Protein AF-A0A349CTA9-F1 (afdb_monomer_lite)

pLDDT: mean 95.77, std 2.03, range [88.12, 98.44]

Foldseek 3Di:
DLVVCVVPQWDWDDDDNDIFTKGKDLDLPCLVVVLVVLCVVPNDDPVSCVCSDPVNSSSDIDIGTD

Sequence (66 aa):
WYKGVARHFEGFLRWGSTTREVTYTLDSSQDAAIDAAYFAKYGTGSPSQAITSPAAKQTTLRVVPR

Radius of gyration: 13.26 Å; chains: 1; bounding box: 28×24×27 Å

Secondary structure (DSSP, 8-state):
-HHHHTTTSEEEEEETTEEEEEEEEE-GGGHHHHHHHHHHHH-SSHHHHHHTSHHHHTT-EEEEE-

Structure (mmCIF, N/CA/C/O backbone):
data_AF-A0A349CTA9-F1
#
_entry.id   AF-A0A349CTA9-F1
#
loop_
_atom_site.group_PDB
_atom_site.id
_atom_site.type_symbol
_atom_site.label_atom_id
_atom_site.label_alt_id
_atom_site.label_comp_id
_atom_site.label_asym_id
_atom_site.label_entity_id
_atom_site.label_seq_id
_atom_site.pdbx_PDB_ins_code
_atom_site.Cartn_x
_atom_site.Cartn_y
_atom_site.Cartn_z
_atom_site.occupancy
_atom_site.B_iso_or_equiv
_atom_site.auth_seq_id
_atom_site.auth_comp_id
_atom_site.auth_asym_id
_atom_site.auth_atom_id
_atom_site.pdbx_PDB_model_num
ATOM 1 N N . TRP A 1 1 ? 5.697 3.783 9.969 1.00 88.12 1 TRP A N 1
ATOM 2 C CA . TRP A 1 1 ? 4.635 2.806 10.280 1.00 88.12 1 TRP A CA 1
ATOM 3 C C . TRP A 1 1 ? 5.017 1.384 9.864 1.00 88.12 1 TRP A C 1
ATOM 5 O O . TRP A 1 1 ? 5.114 0.554 10.756 1.00 88.12 1 TRP A O 1
ATOM 15 N N . TYR A 1 2 ? 5.347 1.118 8.588 1.00 90.69 2 TYR A N 1
ATOM 16 C CA . TYR A 1 2 ? 5.700 -0.226 8.076 1.00 90.69 2 TYR A CA 1
ATOM 17 C C . TYR A 1 2 ? 6.648 -1.040 8.976 1.00 90.69 2 TYR A C 1
ATOM 19 O O . TYR A 1 2 ? 6.311 -2.149 9.358 1.00 90.69 2 TYR A O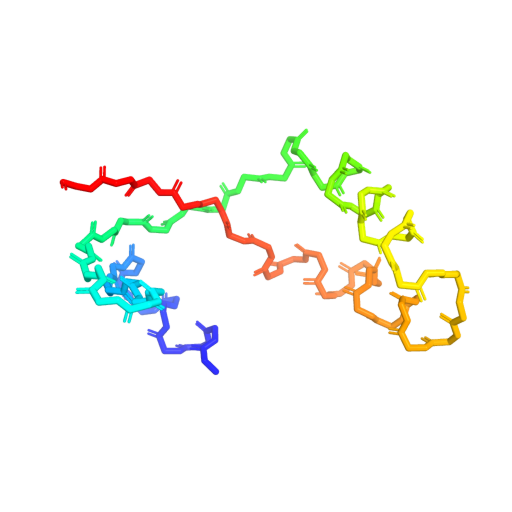 1
ATOM 27 N N . LYS A 1 3 ? 7.786 -0.471 9.411 1.00 92.25 3 LYS A N 1
ATOM 28 C CA . LYS A 1 3 ? 8.738 -1.155 10.317 1.00 92.25 3 LYS A CA 1
ATOM 29 C C . LYS A 1 3 ? 8.113 -1.656 11.630 1.00 92.25 3 LYS A C 1
ATOM 31 O O . LYS A 1 3 ? 8.621 -2.604 12.212 1.00 92.25 3 LYS A O 1
ATOM 36 N N . GLY A 1 4 ? 7.066 -0.993 12.120 1.00 92.38 4 GLY A N 1
ATOM 37 C CA . GLY A 1 4 ? 6.310 -1.431 13.294 1.00 92.38 4 GLY A CA 1
ATOM 38 C C . GLY A 1 4 ? 5.377 -2.592 12.962 1.00 92.38 4 GLY A C 1
ATOM 39 O O . GLY A 1 4 ? 5.397 -3.595 13.664 1.00 92.38 4 GLY A O 1
ATOM 40 N N . VAL A 1 5 ? 4.633 -2.490 11.855 1.00 93.06 5 VAL A N 1
ATOM 41 C CA . VAL A 1 5 ? 3.761 -3.570 11.360 1.00 93.06 5 VAL A CA 1
ATOM 42 C C . VAL A 1 5 ? 4.553 -4.825 11.034 1.00 93.06 5 VAL A C 1
ATOM 44 O O . VAL A 1 5 ? 4.158 -5.902 11.450 1.00 93.06 5 VAL A O 1
ATOM 47 N N . ALA A 1 6 ? 5.706 -4.696 10.379 1.00 93.75 6 ALA A N 1
ATOM 48 C CA . ALA A 1 6 ? 6.544 -5.818 9.960 1.00 93.75 6 ALA A CA 1
ATOM 49 C C . ALA A 1 6 ? 7.067 -6.691 11.121 1.00 93.75 6 ALA A C 1
ATOM 51 O O . ALA A 1 6 ? 7.649 -7.741 10.873 1.00 93.75 6 ALA A O 1
ATOM 52 N N . ARG A 1 7 ? 6.877 -6.278 12.384 1.00 94.25 7 ARG A N 1
ATOM 53 C CA . ARG A 1 7 ? 7.202 -7.100 13.561 1.00 94.25 7 ARG A CA 1
ATOM 54 C C . ARG A 1 7 ? 6.173 -8.196 13.828 1.00 94.25 7 ARG A C 1
ATOM 56 O O . ARG A 1 7 ? 6.550 -9.246 14.331 1.00 94.25 7 ARG A O 1
ATOM 63 N N . HIS A 1 8 ? 4.899 -7.938 13.529 1.00 94.50 8 HIS A N 1
ATOM 64 C CA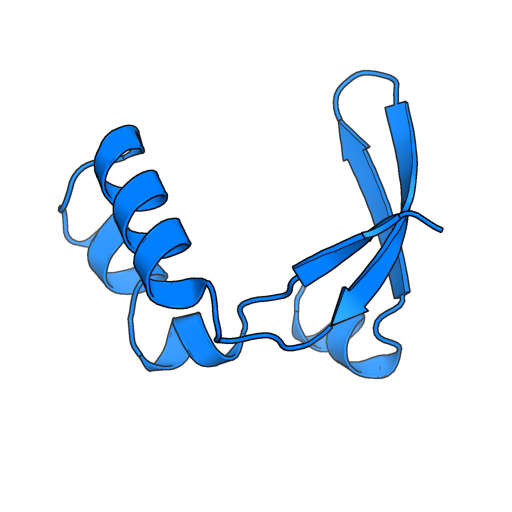 . HIS A 1 8 ? 3.785 -8.813 13.918 1.00 94.50 8 HIS A CA 1
ATOM 65 C C . HIS A 1 8 ? 2.780 -9.072 12.796 1.00 94.50 8 HIS A C 1
ATOM 67 O O . HIS A 1 8 ? 2.027 -10.027 12.878 1.00 94.50 8 HIS A O 1
ATOM 73 N N . PHE A 1 9 ? 2.765 -8.238 11.753 1.00 96.00 9 PHE A N 1
ATOM 74 C CA . PHE A 1 9 ? 1.801 -8.290 10.655 1.00 96.00 9 PHE A CA 1
ATOM 75 C C . PHE A 1 9 ? 0.337 -8.278 11.123 1.00 96.00 9 PHE A C 1
ATOM 77 O O . PHE A 1 9 ? -0.559 -8.782 10.456 1.00 96.00 9 PHE A O 1
ATOM 84 N N . GLU A 1 10 ? 0.083 -7.606 12.241 1.00 96.06 10 GLU A N 1
ATOM 85 C CA . GLU A 1 10 ? -1.229 -7.445 12.859 1.00 96.06 10 GLU A CA 1
ATOM 86 C C . GLU A 1 10 ? -1.447 -5.979 13.238 1.00 96.06 10 GLU A C 1
ATOM 88 O O . GLU A 1 10 ? -0.494 -5.214 13.439 1.00 96.06 10 GLU A O 1
ATOM 93 N N . GLY A 1 11 ? -2.707 -5.561 13.327 1.00 95.12 11 GLY A N 1
ATOM 94 C CA . GLY A 1 11 ? -3.047 -4.249 13.857 1.00 95.12 11 GLY A CA 1
ATOM 95 C C . GLY A 1 11 ? -4.501 -3.865 13.644 1.00 95.12 11 GLY A C 1
ATOM 96 O O . GLY A 1 11 ? -5.371 -4.706 13.451 1.00 95.12 11 GLY A O 1
ATOM 97 N N . PHE A 1 12 ? -4.752 -2.557 13.664 1.00 95.69 12 PHE A N 1
ATOM 98 C CA . PHE A 1 12 ? -6.087 -1.991 13.516 1.00 95.69 12 PHE A CA 1
ATOM 99 C C . PHE A 1 12 ? -6.110 -0.953 12.399 1.00 95.69 12 PHE A C 1
ATOM 101 O O . PHE A 1 12 ? -5.176 -0.159 12.262 1.00 95.69 12 PHE A O 1
ATOM 108 N N . LEU A 1 13 ? -7.202 -0.922 11.638 1.00 94.62 13 LEU A N 1
ATOM 109 C CA . LEU A 1 13 ? -7.513 0.156 10.704 1.00 94.62 13 LEU A CA 1
ATOM 110 C C . LEU A 1 13 ? -8.750 0.905 11.173 1.00 94.62 13 LEU A C 1
ATOM 112 O O . LEU A 1 13 ? -9.749 0.292 11.548 1.00 94.62 13 LEU A O 1
ATOM 116 N N . ARG A 1 14 ? -8.681 2.237 11.117 1.00 95.75 14 ARG A N 1
ATOM 117 C CA . ARG A 1 14 ? -9.797 3.123 11.443 1.00 95.75 14 ARG A CA 1
ATOM 118 C C . ARG A 1 14 ? -10.117 4.044 10.273 1.00 95.75 14 ARG A C 1
ATOM 120 O O . ARG A 1 14 ? -9.224 4.723 9.772 1.00 95.75 14 ARG A O 1
ATOM 127 N N . TRP A 1 15 ? -11.388 4.119 9.895 1.00 94.25 15 TRP A N 1
ATOM 128 C CA . TRP A 1 15 ? -11.909 5.092 8.933 1.00 94.25 15 TRP A CA 1
ATOM 129 C C . TRP A 1 15 ? -13.309 5.543 9.358 1.00 94.25 15 TRP A C 1
ATOM 131 O O . TRP A 1 15 ? -14.152 4.730 9.739 1.00 94.25 15 TRP A O 1
ATOM 141 N N . GLY A 1 16 ? -13.558 6.855 9.336 1.00 96.00 16 GLY A N 1
ATOM 142 C CA . GLY A 1 16 ? -14.767 7.415 9.946 1.00 96.00 16 GLY A CA 1
ATOM 143 C C . GLY A 1 16 ? -14.909 6.969 11.409 1.00 96.00 16 GLY A C 1
ATOM 144 O O . GLY A 1 16 ? -13.976 7.124 12.197 1.00 96.00 16 GLY A O 1
ATOM 145 N N . SER A 1 17 ? -16.058 6.381 11.750 1.00 96.88 1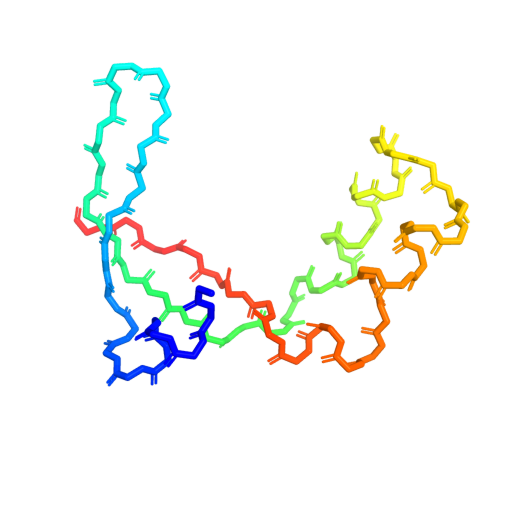7 SER A N 1
ATOM 146 C CA . SER A 1 17 ? -16.359 5.785 13.063 1.00 96.88 17 SER A CA 1
ATOM 147 C C . SER A 1 17 ? -16.038 4.286 13.168 1.00 96.88 17 SER A C 1
ATOM 149 O O . SER A 1 17 ? -16.247 3.691 14.222 1.00 96.88 17 SER A O 1
ATOM 151 N N . THR A 1 18 ? -15.554 3.655 12.094 1.00 96.19 18 THR A N 1
ATOM 152 C CA . THR A 1 18 ? -15.297 2.209 12.058 1.00 96.19 18 THR A CA 1
ATOM 153 C C . THR A 1 18 ? -13.850 1.912 12.422 1.00 96.19 18 THR A C 1
ATOM 155 O O . THR A 1 18 ? -12.941 2.481 11.820 1.00 96.19 18 THR A O 1
ATOM 158 N N . THR A 1 19 ? -13.647 0.975 13.349 1.00 97.06 19 THR A N 1
ATOM 159 C CA . THR A 1 19 ? -12.345 0.365 13.651 1.00 97.06 19 THR A CA 1
ATOM 160 C C . T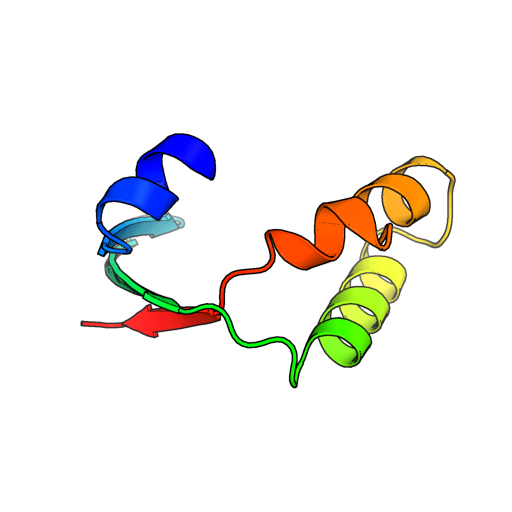HR A 1 19 ? -12.440 -1.136 13.399 1.00 97.06 19 THR A C 1
ATOM 162 O O . THR A 1 19 ? -13.403 -1.763 13.839 1.00 97.06 19 THR A O 1
ATOM 165 N N . ARG A 1 20 ? -11.458 -1.721 12.706 1.00 96.75 20 ARG A N 1
ATOM 166 C CA . ARG A 1 20 ? -11.352 -3.174 12.500 1.00 96.75 20 ARG A CA 1
ATOM 167 C C . ARG A 1 20 ? -9.964 -3.686 12.835 1.00 96.75 20 ARG A C 1
ATOM 169 O O . ARG A 1 20 ? -8.980 -3.028 12.502 1.00 96.75 20 ARG A O 1
ATOM 176 N N . GLU A 1 21 ? -9.913 -4.859 13.454 1.00 97.19 21 GLU A N 1
ATOM 177 C CA . GLU A 1 21 ? -8.693 -5.656 13.557 1.00 97.19 21 GLU A CA 1
ATOM 178 C C . GLU A 1 21 ? -8.373 -6.254 12.180 1.00 97.19 21 GLU A C 1
ATOM 180 O O . GLU A 1 21 ? -9.269 -6.638 11.421 1.00 97.19 21 GLU A O 1
ATOM 185 N N . VAL A 1 22 ? -7.094 -6.268 11.823 1.00 97.75 22 VAL A N 1
ATOM 186 C CA . VAL A 1 22 ? -6.620 -6.759 10.532 1.00 97.75 22 VAL A CA 1
ATOM 187 C C . VAL A 1 22 ? -5.298 -7.493 10.689 1.00 97.75 22 VAL A C 1
ATOM 189 O O . VAL A 1 22 ? -4.477 -7.172 11.551 1.00 97.75 22 VAL A O 1
ATOM 192 N N . THR A 1 23 ? -5.068 -8.428 9.778 1.00 97.69 23 THR A N 1
ATOM 193 C CA . THR A 1 23 ? -3.741 -8.963 9.484 1.00 97.69 23 THR A CA 1
ATOM 194 C C . THR A 1 23 ? -3.212 -8.331 8.198 1.00 97.69 23 THR A C 1
ATOM 196 O O . THR A 1 23 ? -3.970 -7.920 7.313 1.00 97.69 23 THR A O 1
ATOM 199 N N . TYR A 1 24 ? -1.895 -8.216 8.107 1.00 97.06 24 TYR A N 1
ATOM 200 C CA . TYR A 1 24 ? -1.176 -7.695 6.956 1.00 97.06 24 TYR A CA 1
ATOM 201 C C . TYR A 1 24 ? -0.384 -8.825 6.315 1.00 97.06 24 TYR A C 1
ATOM 203 O O . TYR A 1 24 ? 0.248 -9.618 6.998 1.00 97.06 24 TYR A O 1
ATOM 211 N N . THR A 1 25 ? -0.375 -8.897 4.993 1.00 96.12 25 THR A N 1
ATOM 212 C CA . THR A 1 25 ? 0.404 -9.905 4.266 1.00 96.12 25 THR A CA 1
ATOM 213 C C . THR A 1 25 ? 1.166 -9.246 3.131 1.00 96.12 25 THR A C 1
ATOM 215 O O . THR A 1 25 ? 0.685 -8.289 2.524 1.00 96.12 25 THR A O 1
ATOM 218 N N . LEU A 1 26 ? 2.377 -9.730 2.865 1.00 94.38 26 LEU A N 1
ATOM 219 C CA . LEU A 1 26 ? 3.100 -9.366 1.653 1.00 94.38 26 LEU A CA 1
ATOM 220 C C . LEU A 1 26 ? 2.466 -10.122 0.483 1.00 94.38 26 LEU A C 1
ATOM 222 O O . LEU A 1 26 ? 2.420 -11.350 0.491 1.00 94.38 26 LEU A O 1
ATOM 226 N N . ASP A 1 27 ? 1.963 -9.382 -0.498 1.00 94.88 27 ASP A N 1
ATOM 227 C CA . ASP A 1 27 ? 1.306 -9.918 -1.690 1.00 94.88 27 ASP A CA 1
ATOM 228 C C . ASP A 1 27 ? 1.544 -8.947 -2.850 1.00 94.88 27 ASP A C 1
ATOM 230 O O . ASP A 1 27 ? 0.870 -7.925 -2.968 1.00 94.88 27 ASP A O 1
ATOM 234 N N . SER A 1 28 ? 2.527 -9.261 -3.693 1.00 94.94 28 SER A N 1
ATOM 235 C CA . SER A 1 28 ? 2.895 -8.433 -4.845 1.00 94.94 28 SER A CA 1
ATOM 236 C C . SER A 1 28 ? 2.024 -8.687 -6.077 1.00 94.94 28 SER A C 1
ATOM 238 O O . SER A 1 28 ? 2.201 -8.030 -7.104 1.00 94.94 28 SER A O 1
ATOM 240 N N . SER A 1 29 ? 1.055 -9.613 -6.008 1.00 96.38 29 SER A N 1
ATOM 241 C CA . SER A 1 29 ? 0.222 -9.968 -7.165 1.00 96.38 29 SER A CA 1
ATOM 242 C C . SER A 1 29 ? -0.638 -8.805 -7.670 1.00 96.38 29 SER A C 1
ATOM 244 O O . SER A 1 29 ? -1.068 -8.819 -8.822 1.00 96.38 29 SER A O 1
ATOM 246 N N . GLN A 1 30 ? -0.877 -7.795 -6.824 1.00 96.50 30 GLN A N 1
ATOM 247 C CA . GLN A 1 30 ? -1.725 -6.640 -7.124 1.00 96.50 30 GLN A CA 1
ATOM 248 C C . GLN A 1 30 ? -0.956 -5.322 -7.291 1.00 96.50 30 GLN A C 1
ATOM 250 O O . GLN A 1 30 ? -1.589 -4.296 -7.538 1.00 96.50 30 GLN A O 1
ATOM 255 N N . ASP A 1 31 ? 0.380 -5.318 -7.209 1.00 95.56 31 ASP A N 1
ATOM 256 C CA . ASP A 1 31 ? 1.175 -4.078 -7.220 1.00 95.56 31 ASP A CA 1
ATOM 257 C C . ASP A 1 31 ? 0.886 -3.206 -8.452 1.00 95.56 31 ASP A C 1
ATOM 259 O O . ASP A 1 31 ? 0.667 -2.003 -8.332 1.00 95.56 31 ASP A O 1
ATOM 263 N N . ALA A 1 32 ? 0.801 -3.812 -9.640 1.00 96.19 32 ALA A N 1
ATOM 264 C CA . ALA A 1 32 ? 0.522 -3.076 -10.874 1.00 96.19 32 ALA A CA 1
ATOM 265 C C . ALA A 1 32 ? -0.883 -2.444 -10.890 1.00 96.19 32 ALA A C 1
ATOM 267 O O . ALA A 1 32 ? -1.053 -1.319 -11.361 1.00 96.19 32 ALA A O 1
ATOM 268 N N . ALA A 1 33 ? -1.889 -3.150 -10.363 1.00 97.62 33 ALA A N 1
ATOM 269 C CA . ALA A 1 33 ? -3.257 -2.642 -10.287 1.00 97.62 33 ALA A CA 1
ATOM 270 C C . ALA A 1 33 ? -3.374 -1.503 -9.260 1.00 97.62 33 ALA A C 1
ATOM 272 O O . ALA A 1 33 ? -4.067 -0.514 -9.506 1.00 97.62 33 ALA A O 1
ATOM 273 N N . ILE A 1 34 ? -2.660 -1.617 -8.137 1.00 96.75 34 ILE A N 1
ATOM 274 C CA . ILE A 1 34 ? -2.588 -0.584 -7.099 1.00 96.75 34 ILE A CA 1
ATOM 275 C C . ILE A 1 34 ? -1.887 0.668 -7.637 1.00 96.75 34 ILE A C 1
ATOM 277 O O . ILE A 1 34 ? -2.437 1.760 -7.492 1.00 96.75 34 ILE A O 1
ATOM 281 N N . ASP A 1 35 ? -0.738 0.526 -8.305 1.00 96.69 35 ASP A N 1
ATOM 282 C CA . ASP A 1 35 ? -0.019 1.643 -8.933 1.00 96.69 35 ASP A CA 1
ATOM 283 C C . ASP A 1 35 ? -0.915 2.365 -9.953 1.00 96.69 35 ASP A C 1
ATOM 285 O O . ASP A 1 35 ? -1.029 3.592 -9.931 1.00 96.69 35 ASP A O 1
ATOM 289 N N . ALA A 1 36 ? -1.613 1.613 -10.813 1.00 97.81 36 ALA A N 1
ATOM 290 C CA . ALA A 1 36 ? -2.536 2.177 -11.796 1.00 97.81 36 ALA A CA 1
ATOM 291 C C . ALA A 1 36 ? -3.687 2.954 -11.132 1.00 97.81 36 ALA A C 1
ATOM 293 O O . ALA A 1 36 ? -3.995 4.074 -11.545 1.00 97.81 36 ALA A O 1
ATOM 294 N N . ALA A 1 37 ? -4.292 2.406 -10.073 1.00 98.06 37 ALA A N 1
ATOM 295 C CA . ALA A 1 37 ? -5.329 3.093 -9.305 1.00 98.06 37 ALA A CA 1
ATOM 296 C C . ALA A 1 37 ? -4.788 4.347 -8.592 1.00 98.06 37 ALA A C 1
ATOM 298 O O . ALA A 1 37 ? -5.473 5.372 -8.524 1.00 98.06 37 ALA A O 1
ATOM 299 N N . TYR A 1 38 ? -3.550 4.292 -8.093 1.00 97.25 38 TYR A N 1
ATOM 300 C CA . TYR A 1 38 ? -2.882 5.426 -7.464 1.00 97.25 38 TYR A CA 1
ATOM 301 C C . TYR A 1 38 ? -2.642 6.555 -8.472 1.00 97.25 38 TYR A C 1
ATOM 303 O O . TYR A 1 38 ? -2.998 7.703 -8.202 1.00 97.25 38 TYR A O 1
ATOM 311 N N . PHE A 1 39 ? -2.132 6.237 -9.666 1.00 98.19 39 PHE A N 1
ATOM 312 C CA . PHE A 1 39 ? -1.953 7.210 -10.746 1.00 98.19 39 PHE A CA 1
ATOM 313 C C . PHE A 1 39 ? -3.272 7.788 -11.252 1.00 98.19 39 PHE A C 1
ATOM 315 O O . PHE A 1 39 ? -3.347 8.990 -11.492 1.00 98.19 39 PHE A O 1
ATOM 322 N N . ALA A 1 40 ? -4.325 6.977 -11.368 1.00 98.44 40 ALA A N 1
ATOM 323 C CA . ALA A 1 40 ? -5.645 7.470 -11.757 1.00 98.44 40 ALA A CA 1
ATOM 324 C C . ALA A 1 40 ? -6.190 8.508 -10.759 1.00 98.44 40 ALA A C 1
ATOM 326 O O . ALA A 1 40 ? -6.864 9.457 -11.155 1.00 98.44 40 ALA A O 1
ATOM 327 N N . LYS A 1 41 ? -5.879 8.350 -9.467 1.00 98.00 41 LYS A N 1
ATOM 328 C CA . LYS A 1 41 ? -6.352 9.244 -8.405 1.00 98.00 41 LYS A CA 1
ATOM 329 C C . LYS A 1 41 ? -5.480 10.485 -8.205 1.00 98.00 41 LYS A C 1
ATOM 331 O O . LYS A 1 41 ? -6.013 11.556 -7.927 1.00 98.00 41 LYS A O 1
ATOM 336 N N . TYR A 1 42 ? -4.160 10.338 -8.292 1.00 97.56 42 TYR A N 1
ATOM 337 C CA . TYR A 1 42 ? -3.194 11.372 -7.895 1.00 97.56 42 TYR A CA 1
ATOM 338 C C . TYR A 1 42 ? -2.347 11.912 -9.059 1.00 97.56 42 TYR A C 1
ATOM 340 O O . TYR A 1 42 ? -1.526 12.807 -8.862 1.00 97.56 42 TYR A O 1
ATOM 348 N N . GLY A 1 43 ? -2.538 11.396 -10.274 1.00 97.94 43 GLY A N 1
ATOM 349 C CA . GLY A 1 43 ? -1.730 11.725 -11.446 1.00 97.94 43 GLY A CA 1
ATOM 350 C C . GLY A 1 43 ? -0.357 11.048 -11.438 1.00 97.94 43 GLY A C 1
ATOM 351 O O . GLY A 1 43 ? 0.001 10.319 -10.515 1.00 97.94 43 GLY A O 1
ATOM 352 N N . THR A 1 44 ? 0.437 11.307 -12.478 1.00 97.69 44 THR A N 1
ATOM 353 C CA . THR A 1 44 ? 1.735 10.649 -12.740 1.00 97.69 44 THR A CA 1
ATOM 354 C C . THR A 1 44 ? 2.948 11.533 -12.429 1.00 97.69 44 THR A C 1
ATOM 356 O O . THR A 1 44 ? 4.035 11.311 -12.960 1.00 97.69 44 THR A O 1
ATOM 359 N N . GLY A 1 45 ? 2.772 12.561 -11.596 1.00 97.88 45 GLY A N 1
ATOM 360 C CA . GLY A 1 45 ? 3.853 13.464 -11.203 1.00 97.88 45 GLY A CA 1
ATOM 361 C C . GLY A 1 45 ? 4.912 12.790 -10.326 1.00 97.88 45 GLY A C 1
ATOM 362 O O . GLY A 1 45 ? 4.718 11.684 -9.820 1.00 97.88 45 GLY A O 1
ATOM 363 N N . SER A 1 46 ? 6.015 13.507 -10.095 1.00 98.00 46 SER A N 1
ATOM 364 C CA . SER A 1 46 ? 7.145 13.049 -9.268 1.00 98.00 46 SER A CA 1
ATOM 365 C C . SER A 1 46 ? 6.730 12.434 -7.912 1.00 98.00 46 SER A C 1
ATOM 367 O O . SER A 1 46 ? 7.233 11.358 -7.583 1.00 98.00 46 SER A O 1
ATOM 369 N N . PRO A 1 47 ? 5.758 12.994 -7.154 1.00 97.12 47 PRO A N 1
ATOM 370 C CA . PRO A 1 47 ? 5.319 12.379 -5.898 1.00 97.12 47 PRO A CA 1
ATOM 371 C C . PRO A 1 47 ? 4.724 10.976 -6.072 1.00 97.12 47 PRO A C 1
ATOM 373 O O . PRO A 1 47 ? 5.079 10.059 -5.331 1.00 97.12 47 PRO A O 1
ATOM 376 N N . SER A 1 48 ? 3.858 10.789 -7.071 1.00 97.75 48 SER A N 1
ATOM 377 C CA . SER A 1 48 ? 3.259 9.486 -7.362 1.00 97.75 48 SER A CA 1
ATOM 378 C C . SER A 1 48 ? 4.319 8.486 -7.803 1.00 97.75 48 SER A C 1
ATOM 380 O O . SER A 1 48 ? 4.342 7.371 -7.301 1.00 97.75 48 SER A O 1
ATOM 382 N N . GLN A 1 49 ? 5.248 8.906 -8.667 1.00 97.25 49 GLN A N 1
ATOM 383 C CA . GLN A 1 49 ? 6.355 8.061 -9.124 1.00 97.25 49 GLN A CA 1
ATOM 384 C C . GLN A 1 49 ? 7.268 7.608 -7.975 1.00 97.25 49 GLN A C 1
ATOM 386 O O . GLN A 1 49 ? 7.738 6.470 -7.973 1.00 97.25 49 GLN A O 1
ATOM 391 N N . ALA A 1 50 ? 7.511 8.473 -6.984 1.00 97.25 50 ALA A N 1
ATOM 392 C CA . ALA A 1 50 ? 8.294 8.122 -5.803 1.00 97.25 50 ALA A CA 1
ATOM 393 C C . ALA A 1 50 ? 7.584 7.063 -4.937 1.00 97.25 50 ALA A C 1
ATOM 395 O O . ALA A 1 50 ? 8.219 6.101 -4.494 1.00 97.25 50 ALA A O 1
ATOM 396 N N . ILE A 1 51 ? 6.268 7.208 -4.737 1.00 95.44 51 ILE A N 1
ATOM 397 C CA . ILE A 1 51 ? 5.443 6.269 -3.958 1.00 95.44 51 ILE A CA 1
ATOM 398 C C . ILE A 1 51 ? 5.274 4.919 -4.666 1.00 95.44 51 ILE A C 1
ATOM 400 O O . ILE A 1 51 ? 5.263 3.892 -3.997 1.00 95.44 51 ILE A O 1
ATOM 404 N N . THR A 1 52 ? 5.214 4.895 -5.996 1.00 96.38 52 THR A N 1
ATOM 405 C CA . THR A 1 52 ? 5.118 3.662 -6.800 1.00 96.38 52 THR A CA 1
ATOM 406 C C . THR A 1 52 ? 6.491 3.150 -7.262 1.00 96.38 52 THR A C 1
ATOM 408 O O . THR A 1 52 ? 6.598 2.383 -8.224 1.00 96.38 52 THR A O 1
ATOM 411 N N . SER A 1 53 ? 7.582 3.614 -6.645 1.00 96.81 53 SER A N 1
ATOM 412 C CA . SER A 1 53 ? 8.937 3.189 -7.010 1.00 96.81 53 SER A CA 1
ATOM 413 C C . SER A 1 53 ? 9.167 1.706 -6.675 1.00 96.81 53 SER A C 1
ATOM 415 O O . SER A 1 53 ? 8.523 1.171 -5.768 1.00 96.81 53 SER A O 1
ATOM 417 N N . PRO A 1 54 ? 10.113 1.015 -7.343 1.00 95.62 54 PRO A N 1
ATOM 418 C CA . PRO A 1 54 ? 10.417 -0.384 -7.034 1.00 95.62 54 PRO A CA 1
ATOM 419 C C . PRO A 1 54 ? 10.761 -0.630 -5.559 1.00 95.62 54 PRO A C 1
ATOM 421 O O . PRO A 1 54 ? 10.369 -1.650 -5.004 1.00 95.62 54 PRO A O 1
ATOM 424 N N . ALA A 1 55 ? 11.451 0.313 -4.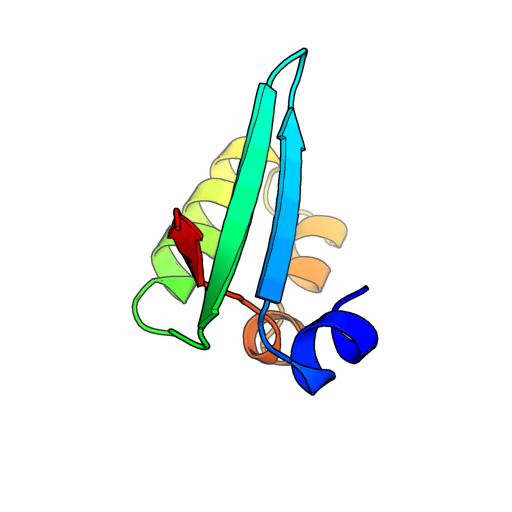911 1.00 94.88 55 ALA A N 1
ATOM 425 C CA . ALA A 1 55 ? 11.786 0.216 -3.493 1.00 94.88 55 ALA A CA 1
ATOM 426 C C . ALA A 1 55 ? 10.552 0.383 -2.591 1.00 94.88 55 ALA A C 1
ATOM 428 O O . ALA A 1 55 ? 10.401 -0.347 -1.616 1.00 94.88 55 ALA A O 1
ATOM 429 N N . ALA A 1 56 ? 9.654 1.317 -2.918 1.00 94.50 56 ALA A N 1
ATOM 430 C CA . ALA A 1 56 ? 8.432 1.525 -2.148 1.00 94.50 56 ALA A CA 1
ATOM 431 C C . ALA A 1 56 ? 7.467 0.334 -2.272 1.00 94.50 56 ALA A C 1
ATOM 433 O O . ALA A 1 56 ? 6.913 -0.104 -1.261 1.00 94.50 56 ALA A O 1
ATOM 434 N N . LYS A 1 57 ? 7.348 -0.258 -3.469 1.00 94.69 57 LYS A N 1
ATOM 435 C CA . LYS A 1 57 ? 6.515 -1.448 -3.718 1.00 94.69 57 LYS A CA 1
ATOM 436 C C . LYS A 1 57 ? 6.861 -2.653 -2.846 1.00 94.69 57 LYS A C 1
ATOM 438 O O . LYS A 1 57 ? 5.970 -3.388 -2.444 1.00 94.69 57 LYS A O 1
ATOM 443 N N . GLN A 1 58 ? 8.123 -2.807 -2.443 1.00 94.12 58 GLN A N 1
ATOM 444 C CA . GLN A 1 58 ? 8.534 -3.865 -1.505 1.00 94.12 58 GLN A CA 1
ATOM 445 C C . GLN A 1 58 ? 7.879 -3.745 -0.118 1.00 94.12 58 GLN A C 1
ATOM 447 O O . GLN A 1 58 ? 8.010 -4.647 0.706 1.00 94.12 58 GLN A O 1
ATOM 452 N N . THR A 1 59 ? 7.201 -2.628 0.159 1.00 94.44 59 THR A N 1
ATOM 453 C CA . THR A 1 59 ? 6.491 -2.372 1.416 1.00 94.44 59 THR A CA 1
ATOM 454 C C . THR A 1 59 ? 4.968 -2.370 1.267 1.00 94.44 59 THR A C 1
ATOM 456 O O . THR A 1 59 ? 4.268 -2.052 2.231 1.00 94.44 59 THR A O 1
ATOM 459 N N . THR A 1 60 ? 4.440 -2.731 0.091 1.00 95.06 60 THR A N 1
ATOM 460 C CA . THR A 1 60 ? 2.998 -2.890 -0.128 1.00 95.06 60 THR A CA 1
ATOM 461 C C . THR A 1 60 ? 2.471 -4.058 0.701 1.00 95.06 60 THR A C 1
ATOM 463 O O . THR A 1 60 ? 3.025 -5.156 0.690 1.00 95.06 60 THR A O 1
ATOM 466 N N . LEU A 1 61 ? 1.388 -3.815 1.440 1.00 96.06 61 LEU A N 1
ATOM 467 C CA . LEU A 1 61 ? 0.754 -4.807 2.302 1.00 96.06 61 LEU A CA 1
ATOM 468 C C . LEU A 1 61 ? -0.699 -5.002 1.893 1.00 96.06 61 LEU A C 1
ATOM 470 O O . LEU A 1 61 ? -1.474 -4.045 1.837 1.00 96.06 61 LEU A O 1
ATOM 474 N N . ARG A 1 62 ? -1.087 -6.259 1.694 1.00 96.62 62 ARG A N 1
ATOM 475 C CA . ARG A 1 62 ? -2.486 -6.655 1.600 1.00 96.62 62 ARG A CA 1
ATOM 476 C C . ARG A 1 62 ? -3.092 -6.700 2.994 1.00 96.62 62 ARG A C 1
ATOM 478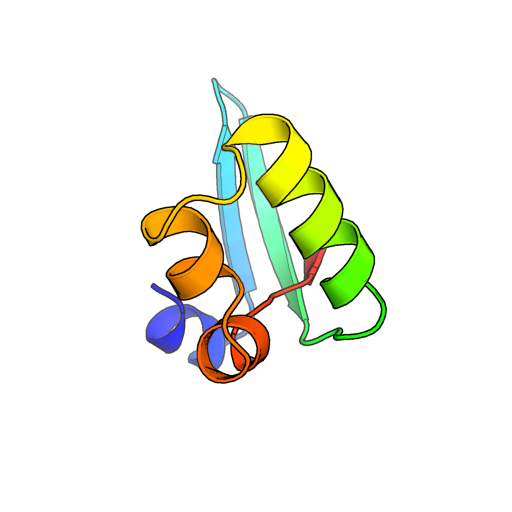 O O . ARG A 1 62 ? -2.554 -7.329 3.902 1.00 96.62 62 ARG A O 1
ATOM 485 N N . VAL A 1 63 ? -4.241 -6.052 3.134 1.00 96.44 63 VAL A N 1
ATOM 486 C CA . VAL A 1 63 ? -5.037 -6.031 4.361 1.00 96.44 63 VAL A CA 1
ATOM 487 C C . VAL A 1 63 ? -6.051 -7.170 4.322 1.00 96.44 63 VAL A C 1
ATOM 489 O O . VAL A 1 63 ? -6.804 -7.296 3.356 1.00 96.44 63 VAL A O 1
ATOM 492 N N . VAL A 1 64 ? -6.103 -7.968 5.386 1.00 95.88 64 VAL A N 1
ATOM 493 C CA . VAL A 1 64 ? -7.080 -9.046 5.565 1.00 95.88 64 VAL A CA 1
ATOM 494 C C . VAL A 1 64 ? -7.842 -8.798 6.872 1.00 95.88 64 VAL A C 1
ATOM 496 O O . VAL A 1 64 ? -7.223 -8.800 7.938 1.00 95.88 64 VAL A O 1
ATOM 499 N N . PRO A 1 65 ? -9.163 -8.534 6.824 1.00 93.56 65 PRO A N 1
ATOM 500 C CA . PRO A 1 65 ? -9.978 -8.388 8.027 1.00 93.56 65 PRO A CA 1
ATOM 501 C C . PRO A 1 65 ? -9.931 -9.641 8.899 1.00 93.56 65 PRO A C 1
ATOM 503 O O . PRO A 1 65 ? -9.938 -10.753 8.366 1.00 93.56 65 PRO A O 1
ATOM 506 N N . ARG A 1 66 ? -9.911 -9.435 10.215 1.00 89.38 66 ARG A N 1
ATOM 507 C CA . ARG A 1 66 ? -10.031 -10.490 11.219 1.00 89.38 66 ARG A CA 1
ATOM 508 C C . ARG A 1 66 ? -11.415 -10.474 11.864 1.00 89.38 66 ARG A C 1
ATOM 510 O O . ARG A 1 66 ? -12.015 -9.375 11.939 1.00 89.38 66 ARG A O 1
#